Protein AF-A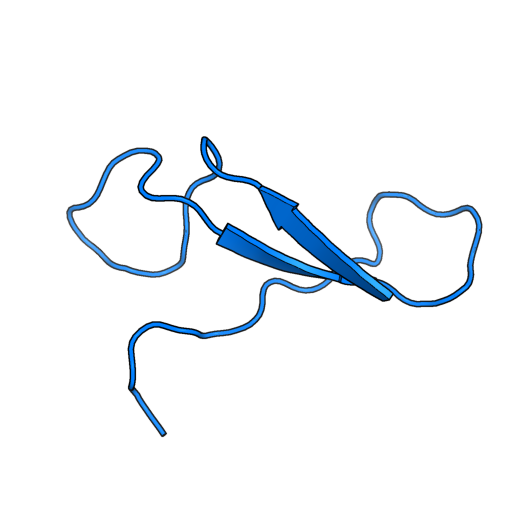0A6V7IYU2-F1 (afdb_monomer_lite)

Secondary structure (DSSP, 8-state):
-EEEETTS--S-TT-SS--EEEE--SSS-SS--EEE--SS--

Organism: NCBI:txid1563983

Structure (mmCIF, N/CA/C/O backbone):
data_AF-A0A6V7IYU2-F1
#
_entry.id   AF-A0A6V7IYU2-F1
#
loop_
_atom_site.group_PDB
_atom_site.id
_atom_site.type_symbol
_atom_site.label_atom_id
_atom_site.label_alt_id
_atom_site.label_comp_id
_atom_site.label_asym_id
_atom_site.label_entity_id
_atom_site.label_seq_id
_atom_site.pdbx_PDB_ins_code
_atom_site.Cartn_x
_atom_site.Cartn_y
_atom_site.Cartn_z
_atom_site.occupancy
_atom_site.B_iso_or_equiv
_atom_site.auth_seq_id
_atom_site.auth_comp_id
_atom_site.auth_asym_id
_atom_site.auth_atom_id
_atom_site.pdbx_PDB_model_num
ATOM 1 N N . ILE A 1 1 ? -11.074 4.547 5.836 1.00 92.50 1 ILE A N 1
ATOM 2 C CA . ILE A 1 1 ? -10.622 5.791 5.164 1.00 92.50 1 ILE A CA 1
ATOM 3 C C . ILE A 1 1 ? -9.580 5.418 4.118 1.00 92.50 1 ILE A C 1
ATOM 5 O O . ILE A 1 1 ? -8.791 4.520 4.390 1.00 92.50 1 ILE A O 1
ATOM 9 N N . LEU A 1 2 ? -9.591 6.059 2.946 1.00 95.00 2 LEU A N 1
ATOM 10 C CA . LEU A 1 2 ? -8.499 5.956 1.973 1.00 95.00 2 LEU A CA 1
ATOM 11 C C . LEU A 1 2 ? -7.601 7.188 2.081 1.00 95.00 2 LEU A C 1
ATOM 13 O O . LEU A 1 2 ? -8.107 8.308 2.128 1.00 95.00 2 LEU A O 1
ATOM 17 N N . VAL A 1 3 ? -6.289 6.970 2.125 1.00 94.88 3 VAL A N 1
ATOM 18 C CA . VAL A 1 3 ? -5.281 8.028 2.262 1.00 94.88 3 VAL A CA 1
ATOM 19 C C . VAL A 1 3 ? -4.251 7.882 1.150 1.00 94.88 3 VAL A C 1
ATOM 21 O O . VAL A 1 3 ? -3.635 6.827 0.998 1.00 94.88 3 VAL A O 1
ATOM 24 N N . GLY A 1 4 ? -4.063 8.944 0.370 1.00 95.31 4 GLY A N 1
ATOM 25 C CA . GLY A 1 4 ? -2.980 9.022 -0.606 1.00 95.31 4 GLY A CA 1
ATOM 26 C C . GLY A 1 4 ? -1.671 9.437 0.064 1.00 95.31 4 GLY A C 1
ATOM 27 O O . GLY A 1 4 ? -1.645 10.425 0.795 1.00 95.31 4 GLY A O 1
ATOM 28 N N . ALA A 1 5 ? -0.588 8.713 -0.218 1.00 96.00 5 ALA A N 1
ATOM 29 C CA . ALA A 1 5 ? 0.764 9.012 0.252 1.00 96.00 5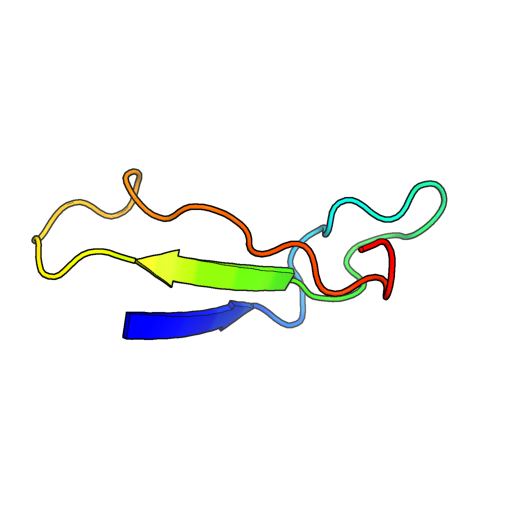 ALA A CA 1
ATOM 30 C C . ALA A 1 5 ? 1.722 9.118 -0.957 1.00 96.00 5 ALA A C 1
ATOM 32 O O . ALA A 1 5 ? 2.391 8.143 -1.303 1.00 96.00 5 ALA A O 1
ATOM 33 N N . PRO A 1 6 ? 1.786 10.280 -1.643 1.00 95.50 6 PRO A N 1
ATOM 34 C CA . PRO A 1 6 ? 2.432 10.398 -2.958 1.00 95.50 6 PRO A CA 1
ATOM 35 C C . PRO A 1 6 ? 3.948 10.166 -2.982 1.00 95.50 6 PRO A C 1
ATOM 37 O O . PRO A 1 6 ? 4.484 9.851 -4.034 1.00 95.50 6 PRO A O 1
ATOM 40 N N . LEU A 1 7 ? 4.634 10.322 -1.845 1.00 96.50 7 LEU A N 1
ATOM 41 C CA . LEU A 1 7 ? 6.086 10.117 -1.715 1.00 96.50 7 LEU A CA 1
ATOM 42 C C . LEU A 1 7 ? 6.447 8.829 -0.968 1.00 96.50 7 LEU A C 1
ATOM 44 O O . LEU A 1 7 ? 7.608 8.625 -0.615 1.00 96.50 7 LEU A O 1
ATOM 48 N N . ASP A 1 8 ? 5.463 7.987 -0.679 1.00 94.88 8 ASP A N 1
ATOM 49 C CA . ASP A 1 8 ? 5.694 6.713 -0.017 1.00 94.88 8 ASP A CA 1
ATOM 50 C C . ASP A 1 8 ? 6.009 5.608 -1.039 1.00 94.88 8 ASP A C 1
ATOM 52 O O . ASP A 1 8 ? 5.694 5.718 -2.231 1.00 94.88 8 ASP A O 1
ATOM 56 N N . GLN A 1 9 ? 6.673 4.548 -0.587 1.00 94.81 9 GLN A N 1
ATOM 57 C CA . GLN A 1 9 ? 7.040 3.419 -1.435 1.00 94.81 9 GLN A CA 1
ATOM 58 C C . GLN A 1 9 ? 5.869 2.439 -1.531 1.00 94.81 9 GLN A C 1
ATOM 60 O O . GLN A 1 9 ? 5.448 1.855 -0.534 1.00 94.81 9 GLN A O 1
ATOM 65 N N . ASN A 1 10 ? 5.365 2.212 -2.744 1.00 92.94 10 ASN A N 1
ATOM 66 C CA . ASN A 1 10 ? 4.412 1.132 -2.989 1.00 92.94 10 ASN A CA 1
ATOM 67 C C . ASN A 1 10 ? 5.117 -0.215 -3.211 1.00 92.94 10 ASN A C 1
ATOM 69 O O . ASN A 1 10 ? 6.345 -0.311 -3.226 1.00 92.94 10 ASN A O 1
ATOM 73 N N . ARG A 1 11 ? 4.327 -1.273 -3.412 1.00 92.44 11 ARG A N 1
ATOM 74 C CA . ARG A 1 11 ? 4.843 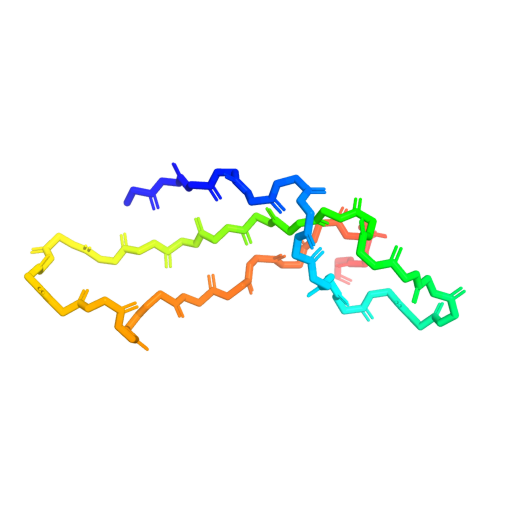-2.633 -3.633 1.00 92.44 11 ARG A CA 1
ATOM 75 C C . ARG A 1 11 ? 5.444 -2.874 -5.019 1.00 92.44 11 ARG A C 1
ATOM 77 O O . ARG A 1 11 ? 5.859 -3.999 -5.292 1.00 92.44 11 ARG A O 1
ATOM 84 N N . GLN A 1 12 ? 5.494 -1.870 -5.896 1.00 91.06 12 GLN A N 1
ATOM 85 C CA . GLN A 1 12 ? 6.076 -2.048 -7.221 1.00 91.06 12 GLN A CA 1
ATOM 86 C C . GLN A 1 12 ? 7.600 -2.178 -7.092 1.00 91.06 12 GLN A C 1
ATOM 88 O O . GLN A 1 12 ? 8.258 -1.278 -6.567 1.00 91.06 12 GLN A O 1
ATOM 93 N N . PRO A 1 13 ? 8.189 -3.297 -7.544 1.00 92.56 13 PRO A N 1
ATOM 94 C CA . PRO A 1 13 ? 9.632 -3.465 -7.514 1.00 92.56 13 PRO A CA 1
ATOM 95 C C . PRO A 1 13 ? 10.297 -2.518 -8.519 1.00 92.56 13 PRO A C 1
ATOM 97 O O . PRO A 1 13 ? 9.757 -2.252 -9.592 1.00 92.56 13 PRO A O 1
ATOM 100 N N . GLY A 1 14 ? 11.495 -2.035 -8.188 1.00 94.62 14 GLY A N 1
ATOM 101 C CA . GLY A 1 14 ? 12.277 -1.175 -9.081 1.00 94.62 14 GLY A CA 1
ATOM 102 C C . GLY A 1 14 ? 11.796 0.276 -9.172 1.00 94.62 14 GLY A C 1
ATOM 103 O O . GLY A 1 14 ? 12.303 1.019 -10.009 1.00 94.62 14 GLY A O 1
ATOM 104 N N . THR A 1 15 ? 10.857 0.704 -8.324 1.00 93.75 15 THR A N 1
ATOM 105 C CA . THR A 1 15 ? 10.495 2.119 -8.168 1.00 93.75 15 THR A CA 1
ATOM 106 C C . THR A 1 15 ? 11.115 2.704 -6.899 1.00 93.75 15 THR A C 1
ATOM 108 O O . THR A 1 15 ? 11.593 1.978 -6.027 1.00 93.75 15 THR A O 1
ATOM 111 N N . ASN A 1 16 ? 11.129 4.033 -6.800 1.00 95.62 16 ASN A N 1
ATOM 112 C CA . ASN A 1 16 ? 11.539 4.742 -5.594 1.00 95.62 16 ASN A CA 1
ATOM 113 C C . ASN A 1 16 ? 10.516 5.839 -5.308 1.00 95.62 16 ASN A C 1
ATOM 115 O O . ASN A 1 16 ? 10.404 6.783 -6.090 1.00 95.62 16 ASN A O 1
ATOM 119 N N . ARG A 1 17 ? 9.768 5.691 -4.209 1.00 95.06 17 ARG A N 1
ATOM 120 C CA . ARG A 1 17 ? 8.776 6.669 -3.734 1.00 95.06 17 ARG A CA 1
ATOM 121 C C . ARG A 1 17 ? 7.779 7.069 -4.826 1.00 95.06 17 ARG A C 1
ATOM 123 O O . ARG A 1 17 ? 7.491 8.244 -5.024 1.00 95.06 17 ARG A O 1
ATOM 130 N N . SER A 1 18 ? 7.268 6.070 -5.549 1.00 93.69 18 SER A N 1
ATOM 131 C CA . SER A 1 18 ? 6.306 6.243 -6.649 1.00 93.69 18 SER A CA 1
ATOM 132 C C . SER A 1 18 ? 4.877 6.547 -6.191 1.00 93.69 18 SER A C 1
ATOM 134 O O . SER A 1 18 ? 4.002 6.754 -7.029 1.00 93.69 18 SER A O 1
ATOM 136 N N . GLY A 1 19 ? 4.634 6.559 -4.880 1.00 95.62 19 GLY A N 1
ATOM 137 C CA . GLY A 1 19 ? 3.343 6.846 -4.278 1.00 95.62 19 GLY A CA 1
ATOM 138 C C . GLY A 1 19 ? 2.572 5.587 -3.906 1.00 95.62 19 GLY A C 1
ATOM 139 O O . GLY A 1 19 ? 2.506 4.622 -4.671 1.00 95.62 19 GLY A O 1
ATOM 140 N N . ALA A 1 20 ? 1.963 5.622 -2.723 1.00 95.31 20 ALA A N 1
ATOM 141 C CA . ALA A 1 20 ? 1.171 4.543 -2.152 1.00 95.31 20 ALA A CA 1
ATOM 142 C C . ALA A 1 20 ? -0.261 4.990 -1.833 1.00 95.31 20 ALA A C 1
ATOM 144 O O . ALA A 1 20 ? -0.528 6.164 -1.559 1.00 95.31 20 ALA A O 1
ATOM 145 N N . LEU A 1 21 ? -1.178 4.023 -1.823 1.00 95.06 21 LEU A N 1
ATOM 146 C CA . LEU A 1 21 ? -2.538 4.190 -1.326 1.00 95.06 21 LEU A CA 1
ATOM 147 C C . LEU A 1 21 ? -2.708 3.341 -0.070 1.00 95.06 21 LEU A C 1
ATOM 149 O O . LEU A 1 21 ? -2.356 2.162 -0.064 1.00 95.06 21 LEU A O 1
ATOM 153 N N . TRP A 1 22 ? -3.268 3.931 0.977 1.00 95.19 22 TRP A N 1
ATOM 154 C CA . TRP A 1 22 ? -3.474 3.272 2.261 1.00 95.19 22 TRP A CA 1
ATOM 155 C C . TRP A 1 22 ? -4.957 3.194 2.598 1.00 95.19 22 TRP A C 1
ATOM 157 O O . TRP A 1 22 ? -5.711 4.143 2.374 1.00 95.19 22 TRP A O 1
ATOM 167 N N . GLN A 1 23 ? -5.369 2.065 3.165 1.00 95.31 23 GLN A N 1
ATOM 168 C CA . GLN A 1 23 ? -6.674 1.878 3.776 1.00 95.31 23 GLN A CA 1
ATOM 169 C C . GLN A 1 23 ? -6.497 1.848 5.292 1.00 95.31 23 GLN A C 1
ATOM 171 O O . GLN A 1 23 ? -5.840 0.959 5.825 1.00 95.31 23 GLN A O 1
ATOM 176 N N . CYS A 1 24 ? -7.093 2.818 5.977 1.00 95.19 24 CYS A N 1
ATOM 177 C CA . CYS A 1 24 ? -7.017 2.951 7.429 1.00 95.19 24 CYS A CA 1
ATOM 178 C C . CYS A 1 24 ? -8.392 2.695 8.069 1.00 95.19 24 CYS A C 1
ATOM 180 O O . CYS A 1 24 ? -9.403 3.195 7.544 1.00 95.19 24 CYS A O 1
ATOM 182 N N . PRO A 1 25 ? -8.465 1.946 9.181 1.00 95.81 25 PRO A N 1
ATOM 183 C CA . PRO A 1 25 ? -9.684 1.820 9.978 1.00 95.81 25 PRO A CA 1
ATOM 184 C C . PRO A 1 25 ? -10.011 3.138 10.708 1.00 95.81 25 PRO A C 1
ATOM 186 O O . PRO A 1 25 ? -9.219 4.077 10.726 1.00 95.81 25 PRO A O 1
ATOM 189 N N . LEU A 1 26 ? -11.218 3.242 11.273 1.00 93.44 26 LEU A N 1
ATOM 190 C CA . LEU A 1 26 ? -11.649 4.412 12.053 1.00 93.44 26 LEU A CA 1
ATOM 1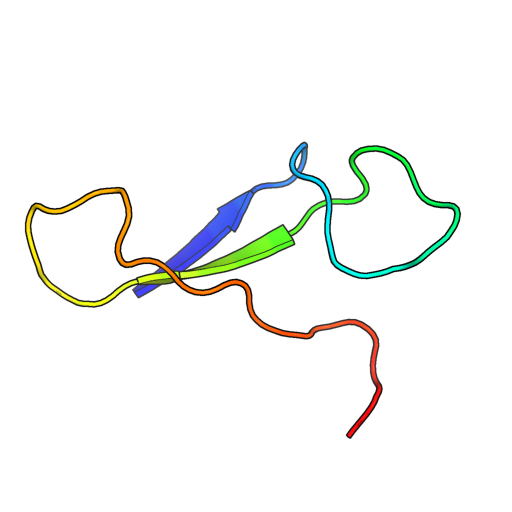91 C C . LEU A 1 26 ? -11.209 4.276 13.516 1.00 93.44 26 LEU A C 1
ATOM 193 O O . LEU A 1 26 ? -12.034 4.099 14.411 1.00 93.44 26 LEU A O 1
ATOM 197 N N . THR A 1 27 ? -9.901 4.331 13.743 1.00 93.88 27 THR A N 1
ATOM 198 C CA . THR A 1 27 ? -9.278 4.307 15.072 1.00 93.88 27 THR A CA 1
ATOM 199 C C . THR A 1 27 ? -8.330 5.505 15.216 1.00 93.88 27 THR A C 1
ATOM 201 O O . THR A 1 27 ? -8.133 6.276 14.276 1.00 93.88 27 THR A O 1
ATOM 204 N N . THR A 1 28 ? -7.755 5.696 16.402 1.00 90.94 28 THR A N 1
ATOM 205 C CA . THR A 1 28 ? -6.700 6.696 16.638 1.00 90.94 28 THR A CA 1
ATOM 206 C C . THR A 1 28 ? -5.291 6.144 16.410 1.00 90.94 28 THR A C 1
ATOM 208 O O . THR A 1 28 ? -4.315 6.875 16.590 1.00 90.94 28 THR A O 1
ATOM 211 N N . TYR A 1 29 ? -5.159 4.868 16.040 1.00 91.88 29 TYR A N 1
ATOM 212 C CA . TYR A 1 29 ? -3.866 4.264 15.755 1.00 91.88 29 TYR A CA 1
ATOM 213 C C . TYR A 1 29 ? -3.397 4.693 14.362 1.00 91.88 29 TYR A C 1
ATOM 215 O O . TYR A 1 29 ? -4.174 4.789 13.421 1.00 91.88 29 TYR A O 1
ATOM 223 N N . THR A 1 30 ? -2.110 5.002 14.230 1.00 84.50 30 THR A N 1
ATOM 224 C CA . THR A 1 30 ? -1.512 5.441 12.956 1.00 84.50 30 THR A CA 1
ATOM 225 C C . THR A 1 30 ? -0.814 4.307 12.211 1.00 84.50 30 THR A C 1
ATOM 227 O O . THR A 1 30 ? -0.393 4.475 11.070 1.00 84.50 30 THR A O 1
ATOM 230 N N . THR A 1 31 ? -0.667 3.154 12.859 1.00 91.00 31 THR A N 1
ATOM 231 C CA . THR A 1 31 ? 0.107 2.004 12.379 1.00 91.00 31 THR A CA 1
ATOM 232 C C . THR A 1 31 ? -0.767 0.849 11.898 1.00 91.00 31 THR A C 1
ATOM 234 O O . THR A 1 31 ? -0.235 -0.143 11.408 1.00 91.00 31 THR A O 1
ATOM 237 N N . ASP A 1 32 ? -2.089 0.958 12.028 1.00 94.19 32 ASP A N 1
ATOM 238 C CA . ASP A 1 32 ? -3.060 -0.062 11.618 1.00 94.19 32 ASP A CA 1
ATOM 239 C C . ASP A 1 32 ? -3.599 0.156 10.191 1.00 94.19 32 ASP A C 1
ATOM 241 O O . ASP A 1 32 ? -4.489 -0.564 9.733 1.00 94.19 32 ASP A O 1
ATOM 245 N N . CYS A 1 33 ? -3.036 1.117 9.455 1.00 94.44 33 CYS A N 1
ATOM 246 C CA . CYS A 1 33 ? -3.279 1.268 8.030 1.00 94.44 33 CYS A CA 1
ATOM 247 C C . CYS A 1 33 ? -2.620 0.129 7.240 1.00 94.44 33 CYS A C 1
ATOM 249 O O . CYS A 1 33 ? -1.479 -0.256 7.496 1.00 94.44 33 CYS A O 1
ATOM 251 N N . ILE A 1 34 ? -3.307 -0.356 6.207 1.00 95.25 34 ILE A N 1
ATOM 252 C CA . ILE A 1 34 ? -2.774 -1.341 5.262 1.00 95.25 34 ILE A CA 1
ATOM 253 C C . ILE A 1 34 ? -2.580 -0.707 3.889 1.00 95.25 34 ILE A C 1
ATOM 255 O O . ILE A 1 34 ? -3.438 0.025 3.394 1.00 95.25 34 ILE A O 1
ATOM 259 N N . GLN A 1 35 ? -1.446 -0.982 3.250 1.00 93.62 35 GLN A N 1
ATOM 260 C CA . GLN A 1 35 ? -1.205 -0.495 1.897 1.00 93.62 35 GLN A CA 1
ATOM 261 C C . GLN A 1 35 ? -2.065 -1.288 0.907 1.00 93.62 35 GLN A C 1
ATOM 263 O O . GLN A 1 35 ? -2.002 -2.522 0.870 1.00 93.62 35 GLN A O 1
ATOM 268 N N . VAL A 1 36 ? -2.839 -0.581 0.092 1.00 93.56 36 VAL A N 1
ATOM 269 C CA . VAL A 1 36 ? -3.665 -1.136 -0.984 1.00 93.56 36 VAL A CA 1
ATOM 270 C C . VAL A 1 36 ? -2.770 -1.438 -2.184 1.00 93.56 36 VAL A C 1
ATOM 272 O O . VAL A 1 36 ? -1.919 -0.631 -2.556 1.00 93.56 36 VAL A O 1
ATOM 275 N N . ILE A 1 37 ? -2.944 -2.612 -2.790 1.00 90.25 37 ILE A N 1
ATOM 276 C CA . ILE A 1 37 ? -2.265 -2.966 -4.039 1.00 90.25 37 ILE A CA 1
ATOM 277 C C . ILE A 1 37 ? -2.991 -2.253 -5.185 1.00 90.25 37 ILE A C 1
ATOM 279 O O . ILE A 1 37 ? -4.163 -2.513 -5.439 1.00 90.25 37 ILE A O 1
ATOM 28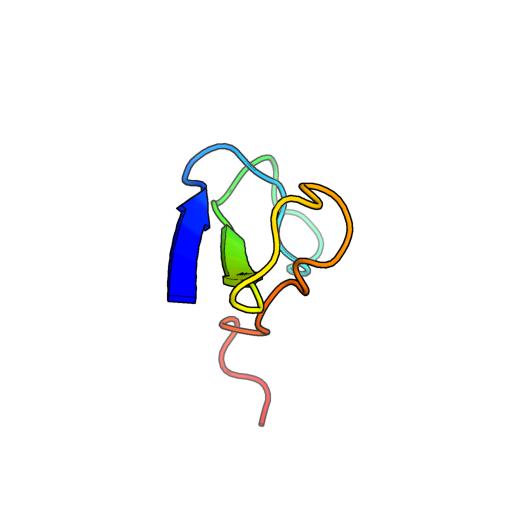3 N N . THR A 1 38 ? -2.306 -1.317 -5.842 1.00 84.12 38 THR A N 1
ATOM 284 C CA . THR A 1 38 ? -2.849 -0.498 -6.943 1.00 84.12 38 THR A CA 1
ATOM 285 C C . THR A 1 38 ? -2.113 -0.716 -8.264 1.00 84.12 38 THR A C 1
ATOM 287 O O . THR A 1 38 ? -2.373 -0.020 -9.241 1.00 84.12 38 THR A O 1
ATOM 290 N N . ASP A 1 39 ? -1.198 -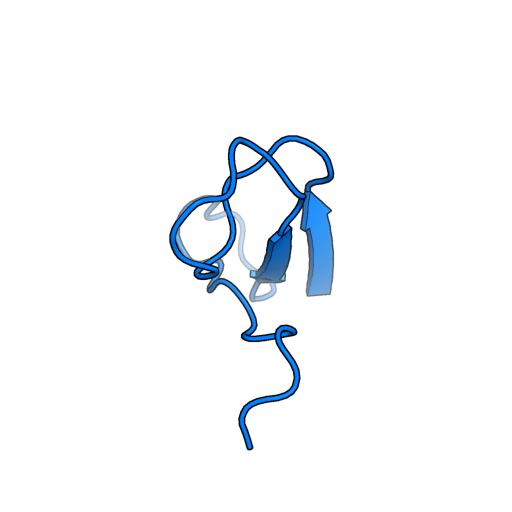1.683 -8.317 1.00 74.44 39 ASP A N 1
ATOM 291 C CA . ASP A 1 39 ? -0.317 -1.952 -9.459 1.00 74.44 39 ASP A CA 1
ATOM 292 C C . ASP A 1 39 ? -0.980 -2.772 -10.583 1.00 74.44 39 ASP A C 1
ATOM 294 O O . ASP A 1 39 ? -0.300 -3.228 -11.502 1.00 74.44 39 ASP A O 1
ATOM 298 N N . GLY A 1 40 ? -2.305 -2.946 -10.528 1.00 69.94 40 GLY A N 1
ATOM 299 C CA . GLY A 1 40 ? -3.089 -3.639 -11.552 1.00 69.94 40 GLY A CA 1
ATOM 300 C C . GLY A 1 40 ? -2.974 -5.165 -11.522 1.00 69.94 40 GLY A C 1
ATOM 301 O O . GLY A 1 40 ? -3.497 -5.816 -12.425 1.00 69.94 40 GLY A O 1
ATOM 302 N N . ARG A 1 41 ? -2.318 -5.751 -10.511 1.00 66.56 41 ARG A N 1
ATOM 303 C CA . ARG A 1 41 ? -2.325 -7.202 -10.277 1.00 66.56 41 ARG A CA 1
ATOM 304 C C . ARG A 1 41 ? -3.598 -7.567 -9.501 1.00 66.56 41 ARG A C 1
ATOM 306 O O . ARG A 1 41 ? -3.732 -7.167 -8.347 1.00 66.56 41 ARG A O 1
ATOM 313 N N . GLN A 1 42 ? -4.542 -8.247 -10.158 1.00 57.16 42 GLN A N 1
ATOM 314 C CA . GLN A 1 42 ? -5.741 -8.828 -9.529 1.00 57.16 42 GLN A CA 1
ATOM 315 C C . GLN A 1 42 ? -5.480 -10.261 -9.075 1.00 57.16 42 GLN A C 1
ATOM 317 O O . GLN A 1 42 ? -4.763 -10.977 -9.810 1.00 57.16 42 GLN A O 1
#

Sequence (42 aa):
ILVGAPLDQNRQPGTNRSGALWQCPLTTYTTDCIQVITDGRQ

Radius of gyration: 10.92 Å; chains: 1; bounding box: 24×19×28 Å

InterPro domains:
  IPR028994 Integrin alpha, N-terminal [G3DSA:2.130.10.130] (1-42)

Foldseek 3Di:
DKDKDQQDDDPDPPDHSRIWIWDDDPDPDPPRIDTDDPVPDD

pLDDT: mean 91.04, std 8.43, range [57.16, 96.5]